Protein AF-I9ITD5-F1 (afdb_monomer)

pLDDT: mean 86.41, std 13.47, range [46.41, 97.44]

Solvent-accessible surface area (backbone atoms only — not comparable to full-atom values): 7543 Å² total; per-residue (Å²): 121,66,69,64,54,53,51,51,52,48,51,53,56,50,52,54,53,53,49,53,54,49,34,15,31,45,23,27,55,45,50,35,62,35,36,57,64,10,87,61,40,69,46,52,45,69,48,79,75,27,33,31,43,39,30,30,70,89,71,50,75,44,35,30,37,30,41,54,44,71,70,64,96,60,58,67,47,72,55,52,72,66,58,55,62,48,48,81,75,25,60,26,36,37,34,38,31,24,88,41,52,80,58,45,75,44,44,30,59,40,56,32,92,77,61,55,56,70,39,46,53,84,80,45,56,88,33,46,52,94,54,56,61,42,72,52,80,92,122

Radius of gyration: 16.16 Å; Cα contacts (8 Å, |Δi|>4): 234; chains: 1; bounding box: 58×26×33 Å

Nearest PDB structures (foldseek):
  1gc0-assembly1_B  TM=8.698E-01  e=1.856E+00  Pseudomonas putida
  8q5o-assembly1_B  TM=4.992E-01  e=2.128E-01  Escherichia coli
  3ab1-assembly1_B  TM=4.678E-01  e=1.856E+00  Chlorobaculum tepidum
  6gar-assembly1_B  TM=4.058E-01  e=9.211E-01  Bacillus cereus ATCC 14579
  5twb-assembly1_A  TM=3.063E-01  e=2.109E+00  Staphylococcus aureus subsp. aureus USA300

Organism: NCBI:txid997891

Secondary structure (DSSP, 8-state):
-HHHHHHHHHHHHHHHHHHHHHHHHHHHHHHHHHHTT-TTEEEEEE-STTEEEEEETTS-EEEEEEEEEE--S-SEEE--HHHHHHGGG-SEEEEEEESBTTB-SEEEEEEGGG--SEEEHHHHGGGB-SS-TTT----

Mean predicted aligned error: 7.36 Å

Sequence (139 aa):
MSHKIQLIIFFLLFSSLSLLANDNERFAGMACTLISKNRSVLHSERQQKQMLFVQTVDGKELNLLCVWFPQTREDEHILDEVSVSLLKESDKILIGYGQTAGNPMFYYCLPVKQASKKMRIERWEKYRLPLSLCDFQFK

Structure (mmCIF, N/CA/C/O backbone):
data_AF-I9ITD5-F1
#
_entry.id   AF-I9ITD5-F1
#
loop_
_atom_site.group_PDB
_atom_site.id
_atom_site.type_symbol
_atom_site.label_atom_id
_atom_site.label_alt_id
_atom_site.label_comp_id
_atom_site.label_asym_id
_atom_site.label_entity_id
_atom_site.label_seq_id
_atom_site.pdbx_PDB_ins_code
_atom_site.Cartn_x
_atom_site.Cartn_y
_atom_site.Cartn_z
_atom_site.occupancy
_atom_site.B_iso_or_equiv
_atom_site.auth_seq_id
_atom_site.auth_comp_id
_atom_site.auth_asym_id
_atom_site.auth_atom_id
_atom_site.pdbx_PDB_model_num
ATOM 1 N N . MET A 1 1 ? 40.845 10.730 -15.207 1.00 50.91 1 MET A N 1
ATOM 2 C CA . MET A 1 1 ? 39.484 10.538 -15.770 1.00 50.91 1 MET A CA 1
ATOM 3 C C . MET A 1 1 ? 38.534 9.712 -14.888 1.00 50.91 1 MET A C 1
ATOM 5 O O . MET A 1 1 ? 37.336 9.868 -15.064 1.00 50.91 1 MET A O 1
ATOM 9 N N . SER A 1 2 ? 39.013 8.917 -13.915 1.00 59.19 2 SER A N 1
ATOM 10 C CA . SER A 1 2 ? 38.173 8.012 -13.097 1.00 59.19 2 SER A CA 1
ATOM 11 C C . SER A 1 2 ? 37.148 8.711 -12.173 1.00 59.19 2 SER A C 1
ATOM 13 O O . SER A 1 2 ? 35.970 8.366 -12.179 1.00 59.19 2 SER A O 1
ATOM 15 N N . HIS A 1 3 ? 37.540 9.778 -11.463 1.00 55.16 3 HIS A N 1
ATOM 16 C CA . HIS A 1 3 ? 36.659 10.450 -10.488 1.00 55.16 3 HIS A CA 1
ATOM 17 C C . HIS A 1 3 ? 35.407 11.112 -11.088 1.00 55.16 3 HIS A C 1
ATOM 19 O O . HIS A 1 3 ? 34.365 11.135 -10.441 1.00 55.16 3 HIS A O 1
ATOM 25 N N . LYS A 1 4 ? 35.475 11.629 -12.325 1.00 52.22 4 LYS A N 1
ATOM 26 C CA . LYS A 1 4 ? 34.319 12.265 -12.988 1.00 52.22 4 LYS A CA 1
ATOM 27 C C . LYS A 1 4 ? 33.242 11.242 -13.362 1.00 52.22 4 LYS A C 1
ATOM 29 O O . LYS A 1 4 ? 32.062 11.528 -13.214 1.00 52.22 4 LYS A O 1
ATOM 34 N N . ILE A 1 5 ? 33.648 10.045 -13.791 1.00 63.66 5 ILE A N 1
ATOM 35 C CA . ILE A 1 5 ? 32.731 8.941 -14.113 1.00 63.66 5 ILE A CA 1
ATOM 36 C C . ILE A 1 5 ? 32.083 8.411 -12.828 1.00 63.66 5 ILE A C 1
ATOM 38 O O . ILE A 1 5 ? 30.878 8.189 -12.792 1.00 63.66 5 ILE A O 1
ATOM 42 N N . GLN A 1 6 ? 32.857 8.301 -11.747 1.00 59.94 6 GLN A N 1
ATOM 43 C CA . GLN A 1 6 ? 32.364 7.853 -10.446 1.00 59.94 6 GLN A CA 1
ATOM 44 C C . GLN A 1 6 ? 31.338 8.828 -9.839 1.00 59.94 6 GLN A C 1
ATOM 46 O O . GLN A 1 6 ? 30.325 8.386 -9.306 1.00 59.94 6 GLN A O 1
ATOM 51 N N . LEU A 1 7 ? 31.543 10.143 -9.992 1.00 62.53 7 LEU A N 1
ATOM 52 C CA . LEU A 1 7 ? 30.581 11.180 -9.594 1.00 62.53 7 LEU A CA 1
ATOM 53 C C . LEU A 1 7 ? 29.294 11.155 -10.428 1.00 62.53 7 LEU A C 1
ATOM 55 O O . LEU A 1 7 ? 28.219 11.342 -9.871 1.00 62.53 7 LEU A O 1
ATOM 59 N N . ILE A 1 8 ? 29.382 10.896 -11.736 1.00 66.50 8 ILE A N 1
ATOM 60 C CA . ILE A 1 8 ? 28.199 10.774 -12.604 1.00 66.50 8 ILE A CA 1
ATOM 61 C C . ILE A 1 8 ? 27.395 9.521 -12.241 1.00 66.50 8 ILE A C 1
ATOM 63 O O . ILE A 1 8 ? 26.179 9.599 -12.104 1.00 66.50 8 ILE A O 1
ATOM 67 N N . ILE A 1 9 ? 28.061 8.382 -12.020 1.00 63.12 9 ILE A N 1
ATOM 68 C CA . ILE A 1 9 ? 27.405 7.143 -11.575 1.00 63.12 9 ILE A CA 1
ATOM 69 C C . ILE A 1 9 ? 26.760 7.347 -10.200 1.00 63.12 9 ILE A C 1
ATOM 71 O O . ILE A 1 9 ? 25.609 6.972 -10.009 1.00 63.12 9 ILE A O 1
ATOM 75 N N . PHE A 1 10 ? 27.453 8.003 -9.268 1.00 60.22 10 PHE A N 1
ATOM 76 C CA . PHE A 1 10 ? 26.892 8.376 -7.971 1.00 60.22 10 PHE A CA 1
ATOM 77 C C . PHE A 1 10 ? 25.655 9.274 -8.142 1.00 60.22 10 PHE A C 1
ATOM 79 O O . PHE A 1 10 ? 24.600 8.976 -7.601 1.00 60.22 10 PHE A O 1
ATOM 86 N N . PHE A 1 11 ? 25.714 10.313 -8.974 1.00 58.31 11 PHE A N 1
ATOM 87 C CA . PHE A 1 11 ? 24.574 11.204 -9.207 1.00 58.31 11 PHE A CA 1
ATOM 88 C C . PHE A 1 11 ? 23.370 10.488 -9.854 1.00 58.31 11 PHE A C 1
ATOM 90 O O . PHE A 1 11 ? 22.225 10.741 -9.481 1.00 58.31 11 PHE A O 1
ATOM 97 N N . LEU A 1 12 ? 23.605 9.548 -10.776 1.00 56.94 12 LEU A N 1
ATOM 98 C CA . LEU A 1 12 ? 22.559 8.724 -11.402 1.00 56.94 12 LEU A CA 1
ATOM 99 C C . LEU A 1 12 ? 21.938 7.709 -10.422 1.00 56.94 12 LEU A C 1
ATOM 101 O O . LEU A 1 12 ? 20.723 7.501 -10.418 1.00 56.94 12 LEU A O 1
ATOM 105 N N . LEU A 1 13 ? 22.748 7.107 -9.549 1.00 53.72 13 LEU A N 1
ATOM 106 C CA . LEU A 1 13 ? 22.271 6.189 -8.508 1.00 53.72 13 LEU A CA 1
ATOM 107 C C . LEU A 1 13 ? 21.452 6.917 -7.431 1.00 53.72 13 LEU A C 1
ATOM 109 O O . LEU A 1 13 ? 20.433 6.400 -6.984 1.00 53.72 13 LEU A O 1
ATOM 113 N N . PHE A 1 14 ? 21.845 8.134 -7.049 1.00 50.09 14 PHE A N 1
ATOM 114 C CA . PHE A 1 14 ? 21.099 8.923 -6.063 1.00 50.09 14 PHE A CA 1
ATOM 115 C C . PHE A 1 14 ? 19.811 9.517 -6.641 1.00 50.09 14 PHE A C 1
ATOM 117 O O . PHE A 1 14 ? 18.775 9.479 -5.983 1.00 50.09 14 PHE A O 1
ATOM 124 N N . SER A 1 15 ? 19.835 10.006 -7.883 1.00 46.41 15 SER A N 1
ATOM 125 C CA . SER A 1 15 ? 18.640 10.569 -8.528 1.00 46.41 15 SER A CA 1
ATOM 126 C C . SER A 1 15 ? 17.550 9.527 -8.785 1.00 46.41 15 SER A C 1
ATOM 128 O O . SER A 1 15 ? 16.377 9.834 -8.595 1.00 46.41 15 SER A O 1
ATOM 130 N N . SER A 1 16 ? 17.910 8.292 -9.148 1.00 48.19 16 SER A N 1
ATOM 131 C CA . SER A 1 16 ? 16.943 7.196 -9.329 1.00 48.19 16 SER A CA 1
ATOM 132 C C . SER A 1 16 ? 16.289 6.752 -8.013 1.00 48.19 16 SER A C 1
ATOM 134 O O . SER A 1 16 ? 15.074 6.552 -7.980 1.00 48.19 16 SER A O 1
ATOM 136 N N . LEU A 1 17 ? 17.050 6.687 -6.911 1.00 49.28 17 LEU A N 1
ATOM 137 C CA . LEU A 1 17 ? 16.498 6.437 -5.570 1.00 49.28 17 LEU A CA 1
ATOM 138 C C . LEU A 1 17 ? 15.565 7.568 -5.107 1.00 49.28 17 LEU A C 1
ATOM 140 O O . LEU A 1 17 ? 14.499 7.301 -4.554 1.00 49.28 17 LEU A O 1
ATOM 144 N N . SER A 1 18 ? 15.937 8.829 -5.354 1.00 56.12 18 SER A N 1
ATOM 145 C CA . SER A 1 18 ? 15.090 9.985 -5.033 1.00 56.12 18 SER A CA 1
ATOM 146 C C . SER A 1 18 ? 13.812 10.035 -5.874 1.00 56.12 18 SER A C 1
ATOM 148 O O . SER A 1 18 ? 12.775 10.461 -5.368 1.00 56.12 18 SER A O 1
ATOM 150 N N . LEU A 1 19 ? 13.857 9.584 -7.133 1.00 56.66 19 LEU A N 1
ATOM 151 C CA . LEU A 1 19 ? 12.680 9.535 -8.002 1.00 56.66 19 LEU A CA 1
ATOM 152 C C . LEU A 1 19 ? 11.640 8.533 -7.485 1.00 56.66 19 LEU A C 1
ATOM 154 O O . LEU A 1 19 ? 10.459 8.859 -7.423 1.00 56.66 19 LEU A O 1
ATOM 158 N N . LEU A 1 20 ? 12.081 7.344 -7.059 1.00 57.09 20 LEU A N 1
ATOM 159 C CA . LEU A 1 20 ? 11.179 6.307 -6.550 1.00 57.09 20 LEU A CA 1
ATOM 160 C C . LEU A 1 20 ? 10.553 6.700 -5.202 1.00 57.09 20 LEU A C 1
ATOM 162 O O . LEU A 1 20 ? 9.361 6.488 -4.986 1.00 57.09 20 LEU A O 1
ATOM 166 N N . ALA A 1 21 ? 11.339 7.318 -4.310 1.00 60.78 21 ALA A N 1
ATOM 167 C CA . ALA A 1 21 ? 10.829 7.869 -3.054 1.00 60.78 21 ALA A CA 1
ATOM 168 C C . ALA A 1 21 ? 9.753 8.939 -3.311 1.00 60.78 21 ALA A C 1
ATOM 170 O O . ALA A 1 21 ? 8.688 8.911 -2.695 1.00 60.78 21 ALA A O 1
ATOM 171 N N . ASN A 1 22 ? 9.990 9.817 -4.289 1.00 80.19 22 ASN A N 1
ATOM 172 C CA . ASN A 1 22 ? 9.016 10.812 -4.729 1.00 80.19 22 ASN A CA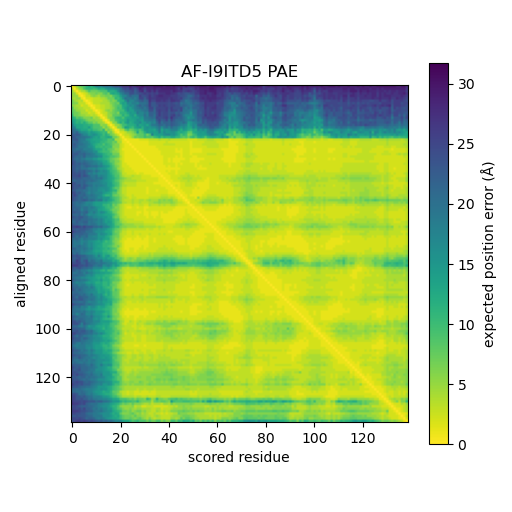 1
ATOM 173 C C . ASN A 1 22 ? 7.742 10.165 -5.307 1.00 80.19 22 ASN A C 1
ATOM 175 O O . ASN A 1 22 ? 6.636 10.612 -5.011 1.00 80.19 22 ASN A O 1
ATOM 179 N N . ASP A 1 23 ? 7.862 9.085 -6.081 1.00 90.88 23 ASP A N 1
ATOM 180 C CA . ASP A 1 23 ? 6.699 8.390 -6.642 1.00 90.88 23 ASP A CA 1
ATOM 181 C C . ASP A 1 23 ? 5.862 7.669 -5.576 1.00 90.88 23 ASP A C 1
ATOM 183 O O . ASP A 1 23 ? 4.632 7.730 -5.630 1.00 90.88 23 ASP A O 1
ATOM 187 N N . ASN A 1 24 ? 6.494 7.048 -4.574 1.00 93.81 24 ASN A N 1
ATOM 188 C CA . ASN A 1 24 ? 5.788 6.450 -3.437 1.00 93.81 24 ASN A CA 1
ATOM 189 C C . ASN A 1 24 ? 5.016 7.510 -2.639 1.00 93.81 24 ASN A C 1
ATOM 191 O O . ASN A 1 24 ? 3.844 7.312 -2.320 1.00 93.81 24 ASN A O 1
ATOM 195 N N . GLU A 1 25 ? 5.636 8.659 -2.354 1.00 91.88 25 GLU A N 1
ATOM 196 C CA . GLU A 1 25 ? 4.971 9.771 -1.665 1.00 91.88 25 GLU A CA 1
ATOM 197 C C . GLU A 1 25 ? 3.834 10.377 -2.496 1.00 91.88 25 GLU A C 1
ATOM 199 O O . GLU A 1 25 ? 2.752 10.662 -1.971 1.00 91.88 25 GLU A O 1
ATOM 204 N N . ARG A 1 26 ? 4.040 10.529 -3.808 1.00 92.50 26 ARG A N 1
ATOM 205 C CA . ARG A 1 26 ? 3.014 11.008 -4.740 1.00 92.50 26 ARG A CA 1
ATOM 206 C C . ARG A 1 26 ? 1.827 10.050 -4.806 1.00 92.50 26 ARG A C 1
ATOM 208 O O . ARG A 1 26 ? 0.680 10.500 -4.768 1.00 92.50 26 ARG A O 1
ATOM 215 N N . PHE A 1 27 ? 2.093 8.747 -4.877 1.00 95.06 27 PHE A N 1
ATOM 216 C CA . PHE A 1 27 ? 1.061 7.720 -4.812 1.00 95.06 27 PHE A CA 1
ATOM 217 C C . PHE A 1 27 ? 0.318 7.772 -3.471 1.00 95.06 27 PHE A C 1
ATOM 219 O O . PHE A 1 27 ? -0.911 7.796 -3.473 1.00 95.06 27 PHE A O 1
ATOM 226 N N . ALA A 1 28 ? 1.031 7.883 -2.345 1.00 95.56 28 ALA A N 1
ATOM 227 C CA . ALA A 1 28 ? 0.433 8.001 -1.015 1.00 95.56 28 ALA A CA 1
ATOM 228 C C . ALA A 1 28 ? -0.504 9.216 -0.901 1.00 95.56 28 ALA A C 1
ATOM 230 O O . ALA A 1 28 ? -1.611 9.099 -0.380 1.00 95.56 28 ALA A O 1
ATOM 231 N N . GLY A 1 29 ? -0.103 10.377 -1.431 1.00 94.00 29 GLY A N 1
ATOM 232 C CA . GLY A 1 29 ? -0.939 11.583 -1.442 1.00 94.00 29 GLY A CA 1
ATOM 233 C C . GLY A 1 29 ? -2.218 11.424 -2.272 1.00 94.00 29 GLY A C 1
ATOM 234 O O . GLY A 1 29 ? -3.306 11.818 -1.841 1.00 94.00 29 GLY A O 1
ATOM 235 N N . MET A 1 30 ? -2.111 10.797 -3.445 1.00 93.81 30 MET A N 1
ATOM 236 C CA . MET A 1 30 ? -3.274 10.490 -4.279 1.00 93.81 30 MET A CA 1
ATOM 237 C C . MET A 1 30 ? -4.192 9.461 -3.605 1.00 93.81 30 MET A C 1
ATOM 239 O O . MET A 1 30 ? -5.398 9.695 -3.512 1.00 93.81 30 MET A O 1
ATOM 243 N N . ALA A 1 31 ? -3.633 8.377 -3.060 1.00 95.50 31 ALA A N 1
ATOM 244 C CA . ALA A 1 31 ? -4.385 7.364 -2.326 1.00 95.50 31 ALA A CA 1
ATOM 245 C C . ALA A 1 31 ? -5.124 7.982 -1.130 1.00 95.50 31 ALA A C 1
ATOM 247 O O . ALA A 1 31 ? -6.320 7.749 -0.984 1.00 95.50 31 ALA A O 1
ATOM 248 N N . CYS A 1 32 ? -4.464 8.847 -0.352 1.00 95.69 32 CYS A N 1
ATOM 249 C CA . CYS A 1 32 ? -5.084 9.603 0.740 1.00 95.69 32 CYS A CA 1
ATOM 250 C C . CYS A 1 32 ? -6.307 10.399 0.268 1.00 95.69 32 CYS A C 1
ATOM 252 O O . CYS A 1 32 ? -7.346 10.384 0.918 1.00 95.69 32 CYS A O 1
ATOM 254 N N . THR A 1 33 ? -6.198 11.073 -0.881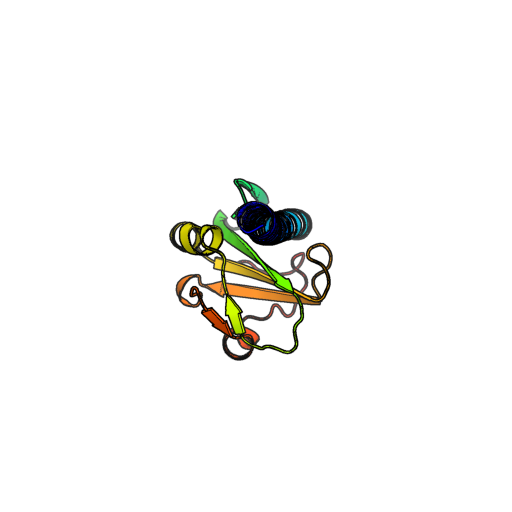 1.00 93.75 33 THR A N 1
ATOM 255 C CA . THR A 1 33 ? -7.279 11.899 -1.445 1.00 93.75 33 THR A CA 1
ATOM 256 C C . THR A 1 33 ? -8.482 11.068 -1.895 1.00 93.75 33 THR A C 1
ATOM 258 O O . THR A 1 33 ? -9.615 11.542 -1.844 1.00 93.75 33 THR A O 1
ATOM 261 N N . LEU A 1 34 ? -8.259 9.846 -2.382 1.00 93.38 34 LEU A N 1
ATOM 262 C CA . LEU A 1 34 ? -9.347 8.943 -2.764 1.00 93.38 34 LEU A CA 1
ATOM 263 C C . LEU A 1 34 ? -9.979 8.279 -1.539 1.00 93.38 34 LEU A C 1
ATOM 265 O O . LEU A 1 34 ? -11.200 8.205 -1.432 1.00 93.38 34 LEU A O 1
ATOM 269 N N . ILE A 1 35 ? -9.151 7.836 -0.596 1.00 94.81 35 ILE A N 1
ATOM 270 C CA . ILE A 1 35 ? -9.587 7.176 0.635 1.00 94.81 35 ILE A CA 1
ATOM 271 C C . ILE A 1 35 ? -10.378 8.143 1.520 1.00 94.81 35 ILE A C 1
ATOM 273 O O . ILE A 1 35 ? -11.392 7.742 2.077 1.00 94.81 35 ILE A O 1
ATOM 277 N N . SER A 1 36 ? -10.014 9.427 1.577 1.00 93.50 36 SER A N 1
ATOM 278 C CA . SER A 1 36 ? -10.778 10.434 2.329 1.00 93.50 36 SER A CA 1
ATOM 279 C C . SER A 1 36 ? -12.185 10.689 1.778 1.00 93.50 36 SER A C 1
ATOM 281 O O . SER A 1 36 ? -13.041 11.214 2.484 1.00 93.50 36 SER A O 1
ATOM 283 N N . LYS A 1 37 ? -12.449 10.311 0.521 1.00 93.81 37 LYS A N 1
ATOM 284 C CA . LYS A 1 37 ? -13.782 10.373 -0.103 1.00 93.81 37 LYS A CA 1
ATOM 285 C C . LYS A 1 37 ? -14.585 9.088 0.095 1.00 93.81 37 LYS A C 1
ATOM 287 O O . LYS A 1 37 ? -15.724 9.004 -0.364 1.00 93.81 37 LYS A O 1
ATOM 292 N N . ASN A 1 38 ? -14.003 8.082 0.742 1.00 93.06 38 ASN A N 1
ATOM 293 C CA . ASN A 1 38 ? -14.654 6.810 0.983 1.00 93.06 38 ASN A CA 1
ATOM 294 C C . ASN A 1 38 ? -15.632 6.913 2.152 1.00 93.06 38 ASN A C 1
ATOM 296 O O . ASN A 1 38 ? -15.247 7.212 3.275 1.00 93.06 38 ASN A O 1
ATOM 300 N N . ARG A 1 39 ? -16.904 6.584 1.912 1.00 91.56 39 ARG A N 1
ATOM 301 C CA . ARG A 1 39 ? -17.974 6.655 2.927 1.00 91.56 39 ARG A CA 1
ATOM 302 C C . ARG A 1 39 ? -17.763 5.754 4.152 1.00 91.56 39 ARG A C 1
ATOM 304 O O . ARG A 1 39 ? -18.442 5.935 5.154 1.00 91.56 39 ARG A O 1
ATOM 311 N N . SER A 1 40 ? -16.906 4.737 4.043 1.00 91.69 40 SER A N 1
ATOM 312 C CA . SER A 1 40 ? -16.551 3.845 5.156 1.00 91.69 40 SER A CA 1
ATOM 313 C C . SER A 1 40 ? -15.334 4.324 5.950 1.00 91.69 40 SER A C 1
ATOM 315 O O . SER A 1 40 ? -14.976 3.702 6.949 1.00 91.69 40 SER A O 1
ATOM 317 N N . VAL A 1 41 ? -14.720 5.433 5.536 1.00 94.69 41 VAL A N 1
ATOM 318 C CA . VAL A 1 41 ? -13.574 6.061 6.191 1.00 94.69 41 VAL A CA 1
ATOM 319 C C . VAL A 1 41 ? -14.052 7.306 6.930 1.00 94.69 41 VAL A C 1
ATOM 321 O O . VAL A 1 41 ? -14.708 8.168 6.355 1.00 94.69 41 VAL A O 1
ATOM 324 N N . LEU A 1 42 ? -13.737 7.375 8.221 1.00 95.44 42 LEU A N 1
ATOM 325 C CA . LEU A 1 42 ? -14.004 8.527 9.077 1.00 95.44 42 LEU A CA 1
ATOM 326 C C . LEU A 1 42 ? -12.904 9.583 8.931 1.00 95.44 42 LEU A C 1
ATOM 328 O O . LEU A 1 42 ? -13.194 10.768 8.795 1.00 95.44 42 LEU A O 1
ATOM 332 N N . HIS A 1 43 ? -11.645 9.144 8.951 1.00 95.69 43 HIS A N 1
ATOM 333 C CA . HIS A 1 43 ? -10.470 10.002 8.823 1.00 95.69 43 HIS A CA 1
ATOM 334 C C . HIS A 1 43 ? -9.372 9.279 8.050 1.00 95.69 43 HIS A C 1
ATOM 336 O O . HIS A 1 43 ? -9.192 8.069 8.181 1.00 95.69 43 HIS A O 1
ATOM 342 N N . SER A 1 44 ? -8.613 10.024 7.256 1.00 96.44 44 SER A N 1
ATOM 343 C CA . SER A 1 44 ? -7.388 9.514 6.649 1.00 96.44 44 SER A CA 1
ATOM 344 C C . SER A 1 44 ? -6.365 10.625 6.536 1.00 96.44 44 SER A C 1
ATOM 346 O O . SER A 1 44 ? -6.696 11.722 6.081 1.00 96.44 44 SER A O 1
ATOM 348 N N . GLU A 1 45 ? -5.121 10.320 6.866 1.00 96.50 45 GLU A N 1
ATOM 349 C CA . GLU A 1 45 ? -4.022 11.272 6.792 1.00 96.50 45 GLU A CA 1
ATOM 350 C C . GLU A 1 45 ? -2.765 10.608 6.249 1.00 96.50 45 GLU A C 1
ATOM 352 O O . GLU A 1 45 ? -2.451 9.453 6.548 1.00 96.50 45 GLU A O 1
ATOM 357 N N . ARG A 1 46 ? -2.016 11.363 5.449 1.00 95.06 46 ARG A N 1
ATOM 358 C CA . ARG A 1 46 ? -0.670 10.959 5.066 1.00 95.06 46 ARG A CA 1
ATOM 359 C C . ARG A 1 46 ? 0.279 11.323 6.197 1.00 95.06 46 ARG A C 1
ATOM 361 O O . ARG A 1 46 ? 0.378 12.489 6.577 1.00 95.06 46 ARG A O 1
ATOM 368 N N . GLN A 1 47 ? 0.985 10.322 6.692 1.00 92.00 47 GLN A N 1
ATOM 369 C CA . GLN A 1 47 ? 2.028 10.488 7.690 1.00 92.00 47 GLN A CA 1
ATOM 370 C C . GLN A 1 47 ? 3.381 10.712 7.000 1.00 92.00 47 GLN A C 1
ATOM 372 O O . GLN A 1 47 ? 3.454 10.960 5.793 1.00 92.00 47 GLN A O 1
ATOM 377 N N . GLN A 1 48 ? 4.475 10.693 7.759 1.00 87.44 48 GLN A N 1
ATOM 378 C CA . GLN A 1 48 ? 5.801 10.886 7.177 1.00 87.44 48 GLN A CA 1
ATOM 379 C C . GLN A 1 48 ? 6.095 9.834 6.096 1.00 87.44 48 GLN A C 1
ATOM 381 O O . GLN A 1 48 ? 5.750 8.658 6.235 1.00 87.44 48 GLN A O 1
ATOM 386 N N . LYS A 1 49 ? 6.793 10.266 5.038 1.00 89.44 49 LYS A N 1
ATOM 387 C CA . LYS A 1 49 ? 7.156 9.436 3.883 1.00 89.44 49 LYS A CA 1
ATOM 388 C C . LYS A 1 49 ? 5.895 8.906 3.165 1.00 89.44 49 LYS A C 1
ATOM 390 O O . LYS A 1 49 ? 4.985 9.683 2.863 1.00 89.44 49 LYS A O 1
ATOM 395 N N . GLN A 1 50 ? 5.841 7.604 2.881 1.00 93.81 50 GLN A N 1
ATOM 396 C CA . GLN A 1 50 ? 4.756 6.926 2.166 1.00 93.81 50 GLN A CA 1
ATOM 397 C C . GLN A 1 50 ? 3.726 6.222 3.077 1.00 93.81 50 GLN A C 1
ATOM 399 O O . GLN A 1 50 ? 2.995 5.341 2.621 1.00 93.81 50 GLN A O 1
ATOM 404 N N . MET A 1 51 ? 3.677 6.572 4.364 1.00 96.56 51 MET A N 1
ATOM 405 C CA . MET A 1 51 ? 2.712 6.008 5.313 1.00 96.56 51 MET A CA 1
ATOM 406 C C . MET A 1 51 ? 1.371 6.740 5.247 1.00 96.56 51 MET A C 1
ATOM 408 O O . MET A 1 51 ? 1.315 7.965 5.110 1.00 96.56 51 MET A O 1
ATOM 412 N N . LEU A 1 52 ? 0.283 5.989 5.376 1.00 96.81 52 LEU A N 1
ATOM 413 C CA . LEU A 1 52 ? -1.075 6.509 5.429 1.00 96.81 52 LEU A CA 1
ATOM 414 C C . LEU A 1 52 ? -1.807 5.902 6.623 1.00 96.81 52 LEU A C 1
ATOM 416 O O . LEU A 1 52 ? -1.935 4.684 6.710 1.00 96.81 52 LEU A O 1
ATOM 420 N N . PHE A 1 53 ? -2.339 6.748 7.490 1.00 97.25 53 PHE A N 1
ATOM 421 C CA . PHE A 1 53 ? -3.262 6.327 8.531 1.00 97.25 53 PHE A CA 1
ATOM 422 C C . PHE A 1 53 ? -4.700 6.410 8.017 1.00 97.25 53 PHE A C 1
ATOM 424 O O . PHE A 1 53 ? -5.078 7.377 7.350 1.00 97.25 53 PHE A O 1
ATOM 431 N N . VAL A 1 54 ? -5.501 5.392 8.325 1.00 97.06 54 VAL A N 1
ATOM 432 C CA . VAL A 1 54 ? -6.925 5.313 7.993 1.00 97.06 54 VAL A CA 1
ATOM 433 C C . VAL A 1 54 ? -7.692 4.890 9.233 1.00 97.06 54 VAL A C 1
ATOM 435 O O . VAL A 1 54 ? -7.434 3.827 9.791 1.00 97.06 54 VAL A O 1
ATOM 438 N N . GLN A 1 55 ? -8.676 5.695 9.612 1.00 96.88 55 GLN A N 1
ATOM 439 C CA . GLN A 1 55 ? -9.674 5.355 10.611 1.00 96.88 55 GLN A CA 1
ATOM 440 C C . GLN A 1 55 ? -11.018 5.157 9.916 1.00 96.88 55 GLN A C 1
ATOM 442 O O . GLN A 1 55 ? -11.512 6.048 9.223 1.00 96.88 55 GLN A O 1
ATOM 447 N N . THR A 1 56 ? -11.618 3.986 10.073 1.00 95.00 56 THR A N 1
ATOM 448 C CA . THR A 1 56 ? -12.924 3.657 9.496 1.00 95.00 56 THR A CA 1
ATOM 449 C C . THR A 1 56 ? -14.069 4.086 10.413 1.00 95.00 56 THR A C 1
ATOM 451 O O . THR A 1 56 ? -13.888 4.332 11.604 1.00 95.00 56 THR A O 1
ATOM 454 N N . VAL A 1 57 ? -15.280 4.176 9.859 1.00 93.25 57 VAL A N 1
ATOM 455 C CA . VAL A 1 57 ? -16.488 4.596 10.602 1.00 93.25 57 VAL A CA 1
ATOM 456 C C . VAL A 1 57 ? -16.879 3.649 11.743 1.00 93.25 57 VAL A C 1
ATOM 458 O O . VAL A 1 57 ? -17.552 4.070 12.677 1.00 93.25 57 VAL A O 1
ATOM 461 N N . ASP A 1 58 ? -16.458 2.384 11.687 1.00 93.62 58 ASP A N 1
ATOM 462 C CA . ASP A 1 58 ? -16.620 1.391 12.757 1.00 93.62 58 ASP A CA 1
ATOM 463 C C . ASP A 1 58 ? -15.485 1.435 13.801 1.00 93.62 58 ASP A C 1
ATOM 465 O O . ASP A 1 58 ? -15.426 0.583 14.685 1.00 93.62 58 ASP A O 1
ATOM 469 N N . GLY A 1 59 ? -14.606 2.443 13.732 1.00 93.06 59 GLY A N 1
ATOM 470 C CA . GLY A 1 59 ? -13.562 2.711 14.723 1.00 93.06 59 GLY A CA 1
ATOM 471 C C . GLY A 1 59 ? -12.275 1.912 14.530 1.00 93.06 59 GLY A C 1
ATOM 472 O O . GLY A 1 59 ? -11.413 1.937 15.407 1.00 93.06 59 GLY A O 1
ATOM 473 N N . LYS A 1 60 ? -12.117 1.197 13.409 1.00 94.00 60 LYS A N 1
ATOM 474 C CA . LYS A 1 60 ? -10.875 0.482 13.112 1.00 94.00 60 LYS A CA 1
ATOM 475 C C . LYS A 1 60 ? -9.807 1.455 12.626 1.00 94.00 60 LYS A C 1
ATOM 477 O O . LYS A 1 60 ? -10.048 2.271 11.743 1.00 94.00 60 LYS A O 1
ATOM 482 N N . GLU A 1 61 ? -8.605 1.296 13.155 1.00 96.00 61 GLU A N 1
ATOM 483 C CA . GLU A 1 61 ? -7.427 2.059 12.759 1.00 96.00 61 GLU A CA 1
ATOM 484 C C . GLU A 1 61 ? -6.459 1.168 11.981 1.00 96.00 61 GLU A C 1
ATOM 486 O O . GLU A 1 61 ? -6.277 -0.009 12.305 1.00 96.00 61 GLU A O 1
ATOM 491 N N . LEU A 1 62 ? -5.889 1.713 10.908 1.00 95.38 62 LEU A N 1
ATOM 492 C CA . LEU A 1 62 ? -4.992 1.006 10.004 1.00 95.38 62 LEU A CA 1
ATOM 493 C C . LEU A 1 62 ? -3.863 1.918 9.538 1.00 95.38 62 LEU A C 1
ATOM 495 O O . LEU A 1 62 ? -4.109 2.994 8.994 1.00 95.38 62 LEU A O 1
ATOM 499 N N . ASN A 1 63 ? -2.639 1.416 9.638 1.00 96.81 63 ASN A N 1
ATOM 500 C CA . ASN A 1 63 ? -1.464 1.988 9.002 1.00 96.81 63 ASN A CA 1
ATOM 501 C C . ASN A 1 63 ? -1.196 1.265 7.679 1.00 96.81 63 ASN A C 1
ATOM 503 O O . ASN A 1 63 ? -0.908 0.063 7.641 1.00 96.81 63 ASN A O 1
ATOM 507 N N . LEU A 1 64 ? -1.307 1.996 6.573 1.00 97.12 64 LEU A N 1
ATOM 508 C CA . LEU A 1 64 ? -1.024 1.509 5.230 1.00 97.12 64 LEU A CA 1
ATOM 509 C C . LEU A 1 64 ? 0.338 2.022 4.762 1.00 97.12 64 LEU A C 1
ATOM 511 O O . LEU A 1 64 ? 0.570 3.229 4.693 1.00 97.12 64 LEU A O 1
ATOM 515 N N . LEU A 1 65 ? 1.201 1.103 4.340 1.00 97.44 65 LEU A N 1
ATOM 516 C CA . LEU A 1 65 ? 2.380 1.440 3.552 1.00 97.44 65 LEU A CA 1
ATOM 517 C C . LEU A 1 65 ? 1.974 1.609 2.088 1.00 97.44 65 LEU A C 1
ATOM 519 O O . LEU A 1 65 ? 1.565 0.635 1.458 1.00 97.44 65 LEU A O 1
ATOM 523 N N . CYS A 1 66 ? 2.101 2.810 1.531 1.00 96.88 66 CYS A N 1
ATOM 524 C CA . CYS A 1 66 ? 1.806 3.061 0.123 1.00 96.88 66 CYS A CA 1
ATOM 525 C C . CYS A 1 66 ? 3.051 2.831 -0.743 1.00 96.88 66 CYS A C 1
ATOM 527 O O . CYS A 1 66 ? 4.073 3.478 -0.540 1.00 96.88 66 CYS A O 1
ATOM 529 N N . VAL A 1 67 ? 2.972 1.950 -1.738 1.00 95.62 67 VAL A N 1
ATOM 530 C CA . VAL A 1 67 ? 4.081 1.687 -2.669 1.00 95.62 67 VAL A CA 1
ATOM 531 C C . VAL A 1 67 ? 3.614 1.823 -4.108 1.00 95.62 67 VAL A C 1
ATOM 533 O O . VAL A 1 67 ? 2.531 1.376 -4.473 1.00 95.62 67 VAL A O 1
ATOM 536 N N . TRP A 1 68 ? 4.442 2.436 -4.940 1.00 94.69 68 TRP A N 1
ATOM 537 C CA . TRP A 1 68 ? 4.238 2.546 -6.371 1.00 94.69 68 TRP A CA 1
ATOM 538 C C . TRP A 1 68 ? 5.144 1.571 -7.119 1.00 94.69 68 TRP A C 1
ATOM 540 O O . TRP A 1 68 ? 6.360 1.584 -6.933 1.00 94.69 68 TRP A O 1
ATOM 550 N N . PHE A 1 69 ? 4.564 0.773 -8.018 1.00 92.50 69 PHE A N 1
ATOM 551 C CA . PHE A 1 69 ? 5.323 -0.004 -8.992 1.00 92.50 69 PHE A CA 1
ATOM 552 C C . PHE A 1 69 ? 4.960 0.397 -10.425 1.00 92.50 69 PHE A C 1
ATOM 554 O O . PHE A 1 69 ? 3.786 0.353 -10.806 1.00 92.50 69 PHE A O 1
ATOM 561 N N . PRO A 1 70 ? 5.954 0.760 -11.255 1.00 90.38 70 PRO A N 1
ATOM 562 C CA . PRO A 1 70 ? 5.703 1.033 -12.657 1.00 90.38 70 PRO A CA 1
ATOM 563 C C . PRO A 1 70 ? 5.346 -0.260 -13.397 1.00 90.38 70 PRO A C 1
ATOM 565 O O . PRO A 1 70 ? 5.861 -1.336 -13.093 1.00 90.38 70 PRO A O 1
ATOM 568 N N . GLN A 1 71 ? 4.498 -0.141 -14.413 1.00 88.50 71 GLN A N 1
ATOM 569 C CA . GLN A 1 71 ? 4.213 -1.222 -15.344 1.00 88.50 71 GLN A CA 1
ATOM 570 C C . GLN A 1 71 ? 5.478 -1.544 -16.147 1.00 88.50 71 GLN A C 1
ATOM 572 O O . GLN A 1 71 ? 5.909 -0.760 -16.994 1.00 88.50 71 GLN A O 1
ATOM 577 N N . THR A 1 72 ? 6.067 -2.707 -15.889 1.00 85.25 72 THR A N 1
ATOM 578 C CA . THR A 1 72 ? 7.218 -3.235 -16.628 1.00 85.25 72 THR A CA 1
ATOM 579 C C . THR A 1 72 ? 6.849 -4.561 -17.296 1.00 85.25 72 THR A C 1
ATOM 581 O O . THR A 1 72 ? 5.760 -5.096 -17.098 1.00 85.25 72 THR A O 1
ATOM 584 N N . ARG A 1 73 ? 7.756 -5.089 -18.128 1.00 80.06 73 ARG A N 1
ATOM 585 C CA . ARG A 1 73 ? 7.656 -6.464 -18.655 1.00 80.06 73 ARG A CA 1
ATOM 586 C C . ARG A 1 73 ? 8.070 -7.520 -17.626 1.00 80.06 73 ARG A C 1
ATOM 588 O O . ARG A 1 73 ? 8.021 -8.705 -17.931 1.00 80.06 73 ARG A O 1
ATOM 595 N N . GLU A 1 74 ? 8.561 -7.085 -16.471 1.00 82.50 74 GLU A N 1
ATOM 596 C CA . GLU A 1 74 ? 9.022 -7.954 -15.400 1.00 82.50 74 GLU A CA 1
ATOM 597 C C . GLU A 1 74 ? 7.899 -8.127 -14.385 1.00 82.50 74 GLU A C 1
ATOM 599 O O . GLU A 1 74 ? 7.272 -7.153 -13.977 1.00 82.50 74 GLU A O 1
ATOM 604 N N . ASP A 1 75 ? 7.687 -9.358 -13.932 1.00 83.81 75 ASP A N 1
ATOM 605 C CA . ASP A 1 75 ? 6.698 -9.625 -12.889 1.00 83.81 75 ASP A CA 1
ATOM 606 C C . ASP A 1 75 ? 7.268 -9.439 -11.479 1.00 83.81 75 ASP A C 1
ATOM 608 O O . ASP A 1 75 ? 6.509 -9.484 -10.513 1.00 83.81 75 ASP A O 1
ATOM 612 N N . GLU A 1 76 ? 8.589 -9.260 -11.333 1.00 90.69 76 GLU A N 1
ATOM 613 C CA . GLU A 1 76 ? 9.274 -9.070 -10.050 1.00 90.69 76 GLU A CA 1
ATOM 614 C C . GLU A 1 76 ? 9.574 -7.584 -9.796 1.00 90.69 76 GLU A C 1
ATOM 616 O O . GLU A 1 76 ? 10.160 -6.895 -10.622 1.00 90.69 76 GLU A O 1
ATOM 621 N N . HIS A 1 77 ? 9.216 -7.104 -8.607 1.00 91.31 77 HIS A N 1
ATOM 622 C CA . HIS A 1 77 ? 9.496 -5.756 -8.127 1.00 91.31 77 HIS A CA 1
ATOM 623 C C . HIS A 1 77 ? 10.249 -5.812 -6.800 1.00 91.31 77 HIS A C 1
ATOM 625 O O . HIS A 1 77 ? 10.027 -6.702 -5.972 1.00 91.31 77 HIS A O 1
ATOM 631 N N . ILE A 1 78 ? 11.139 -4.847 -6.581 1.00 91.31 78 ILE A N 1
ATOM 632 C CA . ILE A 1 78 ? 11.953 -4.760 -5.369 1.00 91.31 78 ILE A CA 1
ATOM 633 C C . ILE A 1 78 ? 11.517 -3.537 -4.571 1.00 91.31 78 ILE A C 1
ATOM 635 O O . ILE A 1 78 ? 11.504 -2.425 -5.092 1.00 91.31 78 ILE A O 1
ATOM 639 N N . LEU A 1 79 ? 11.183 -3.749 -3.299 1.00 92.25 79 LEU A N 1
ATOM 640 C CA . LEU A 1 79 ? 10.958 -2.659 -2.358 1.00 92.25 79 LEU A CA 1
ATOM 641 C C . LEU A 1 79 ? 12.288 -1.981 -2.021 1.00 92.25 79 LEU A C 1
ATOM 643 O O . LEU A 1 79 ? 13.283 -2.651 -1.720 1.00 92.25 79 LEU A O 1
ATOM 647 N N . ASP A 1 80 ? 12.280 -0.651 -2.027 1.00 90.56 80 ASP A N 1
ATOM 648 C CA . ASP A 1 80 ? 13.390 0.146 -1.521 1.00 90.56 80 ASP A CA 1
ATOM 649 C C . ASP A 1 80 ? 13.589 -0.072 -0.006 1.00 90.56 80 ASP A C 1
ATOM 651 O O . ASP A 1 80 ? 12.730 -0.609 0.701 1.00 90.56 80 ASP A O 1
ATOM 655 N N . GLU A 1 81 ? 14.751 0.322 0.511 1.00 90.75 81 GLU A N 1
ATOM 656 C CA . GLU A 1 81 ? 15.112 0.072 1.911 1.00 90.75 81 GLU A CA 1
ATOM 657 C C . GLU A 1 81 ? 14.207 0.810 2.903 1.00 90.75 81 GLU A C 1
ATOM 659 O O . GLU A 1 81 ? 13.937 0.289 3.987 1.00 90.75 81 GLU A O 1
ATOM 664 N N . VAL A 1 82 ? 13.684 1.979 2.518 1.00 91.88 82 VAL A N 1
ATOM 665 C CA . VAL A 1 82 ? 12.749 2.747 3.344 1.00 91.88 82 VAL A CA 1
ATOM 666 C C . VAL A 1 82 ? 11.436 1.981 3.452 1.00 91.88 82 VAL A C 1
ATOM 668 O O . VAL A 1 82 ? 10.980 1.715 4.562 1.00 91.88 82 VAL A O 1
ATOM 671 N N . SER A 1 83 ? 10.882 1.534 2.327 1.00 93.88 83 SER A N 1
ATOM 672 C CA . SER A 1 83 ? 9.679 0.703 2.275 1.00 93.88 83 SER A CA 1
ATOM 673 C C . SER A 1 83 ? 9.841 -0.575 3.101 1.00 93.88 83 SER A C 1
ATOM 675 O O . SER A 1 83 ? 8.970 -0.898 3.903 1.00 93.88 83 SER A O 1
ATOM 677 N N . VAL A 1 84 ? 10.978 -1.275 2.985 1.00 94.50 84 VAL A N 1
ATOM 678 C CA . VAL A 1 84 ? 11.251 -2.486 3.783 1.00 94.50 84 VAL A CA 1
ATOM 679 C C . VAL A 1 84 ? 11.301 -2.182 5.282 1.00 94.50 84 VAL A C 1
ATOM 681 O O . VAL A 1 84 ? 10.812 -2.986 6.076 1.00 94.50 84 VAL A O 1
ATOM 684 N N . SER A 1 85 ? 11.866 -1.037 5.681 1.00 93.88 85 SER A N 1
ATOM 685 C CA . SER A 1 85 ? 11.921 -0.634 7.093 1.00 93.88 85 SER A CA 1
ATOM 686 C C . SER A 1 85 ? 10.528 -0.369 7.675 1.00 93.88 85 SER A C 1
ATOM 688 O O . SER A 1 85 ? 10.234 -0.818 8.782 1.00 93.88 85 SER A O 1
ATOM 690 N N . LEU A 1 86 ? 9.649 0.251 6.881 1.00 95.38 86 LEU A N 1
ATOM 691 C CA . LEU A 1 86 ? 8.295 0.641 7.273 1.00 95.38 86 LEU A CA 1
ATOM 692 C C . LEU A 1 86 ? 7.300 -0.526 7.317 1.00 95.38 86 LEU A C 1
ATOM 694 O O . LEU A 1 86 ? 6.266 -0.416 7.975 1.00 95.38 86 LEU A O 1
ATOM 698 N N . LEU A 1 87 ? 7.604 -1.671 6.693 1.00 94.56 87 LEU A N 1
ATOM 699 C CA . LEU A 1 87 ? 6.754 -2.869 6.782 1.00 94.56 87 LEU A CA 1
ATOM 700 C C . LEU A 1 87 ? 6.463 -3.276 8.236 1.00 94.56 87 LEU A C 1
ATOM 702 O O . LEU A 1 87 ? 5.397 -3.801 8.523 1.00 94.56 87 LEU A O 1
ATOM 706 N N . LYS A 1 88 ? 7.385 -3.041 9.174 1.00 91.19 88 LYS A N 1
ATOM 707 C CA . LYS A 1 88 ? 7.181 -3.411 10.586 1.00 91.19 88 LYS A CA 1
ATOM 708 C C . LYS A 1 88 ? 6.161 -2.529 11.309 1.00 91.19 88 LYS A C 1
ATOM 710 O O . LYS A 1 88 ? 5.628 -2.948 12.329 1.00 91.19 88 LYS A O 1
ATOM 715 N N . GLU A 1 89 ? 5.915 -1.335 10.787 1.00 93.56 89 GLU A N 1
ATOM 716 C CA . GLU A 1 89 ? 5.030 -0.314 11.362 1.00 93.56 89 GLU A CA 1
ATOM 717 C C . GLU A 1 89 ? 3.671 -0.267 10.643 1.00 93.56 89 GLU A C 1
ATOM 719 O O . GLU A 1 89 ? 2.825 0.569 10.947 1.00 93.56 89 GLU A O 1
ATOM 724 N N . SER A 1 90 ? 3.461 -1.157 9.670 1.00 95.62 90 SER A N 1
ATOM 725 C CA . SER A 1 90 ? 2.30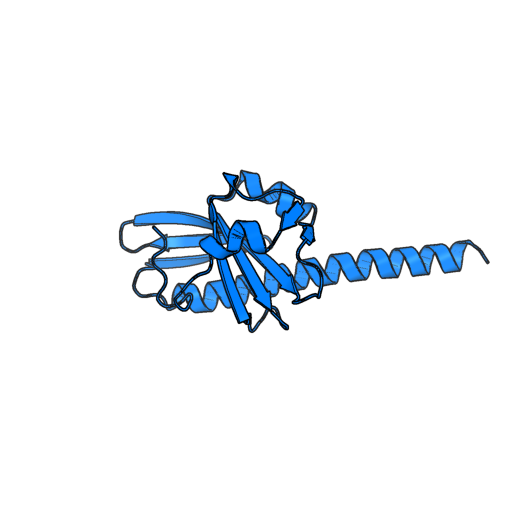2 -1.146 8.780 1.00 95.62 90 SER A CA 1
ATOM 726 C C . SER A 1 90 ? 1.443 -2.386 8.980 1.00 95.62 90 SER A C 1
ATOM 728 O O . SER A 1 90 ? 1.955 -3.501 9.022 1.00 95.62 90 SER A O 1
ATOM 730 N N . ASP A 1 91 ? 0.125 -2.224 8.992 1.00 95.94 91 ASP A N 1
ATOM 731 C CA . ASP A 1 91 ? -0.813 -3.350 9.025 1.00 95.94 91 ASP A CA 1
ATOM 732 C C . ASP A 1 91 ? -0.948 -3.998 7.644 1.00 95.94 91 ASP A C 1
ATOM 734 O O . ASP A 1 91 ? -1.069 -5.223 7.481 1.00 95.94 91 ASP A O 1
ATOM 738 N N . LYS A 1 92 ? -0.934 -3.149 6.614 1.00 96.19 92 LYS A N 1
ATOM 739 C CA . LYS A 1 92 ? -1.111 -3.534 5.218 1.00 96.19 92 LYS A CA 1
ATOM 740 C C . LYS A 1 92 ? -0.198 -2.727 4.313 1.00 96.19 92 LYS A C 1
ATOM 742 O O . LYS A 1 92 ? 0.219 -1.621 4.640 1.00 96.19 92 LYS A O 1
ATOM 747 N N . ILE A 1 93 ? 0.058 -3.283 3.139 1.00 96.19 93 ILE A N 1
ATOM 748 C CA . ILE A 1 93 ? 0.690 -2.574 2.035 1.00 96.19 93 ILE A CA 1
ATOM 749 C C .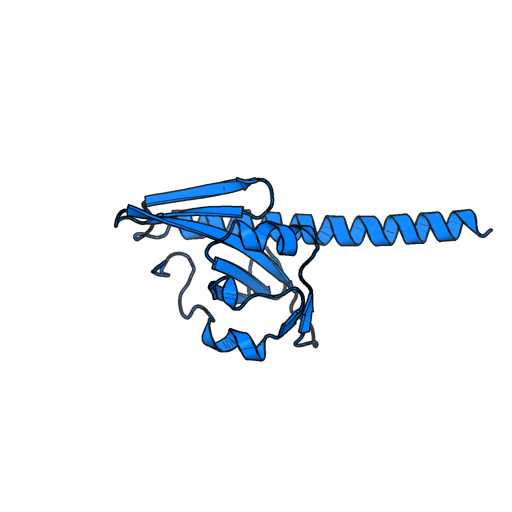 ILE A 1 93 ? -0.378 -2.297 0.973 1.00 96.19 93 ILE A C 1
ATOM 751 O O . ILE A 1 93 ? -1.080 -3.208 0.521 1.00 96.19 93 ILE A O 1
ATOM 755 N N . LEU A 1 94 ? -0.529 -1.025 0.618 1.00 96.56 94 LEU A N 1
ATOM 756 C CA . LEU A 1 94 ? -1.341 -0.568 -0.497 1.00 96.56 94 LEU A CA 1
ATOM 757 C C . LEU A 1 94 ? -0.403 -0.295 -1.664 1.00 96.56 94 LEU A C 1
ATOM 759 O O . LEU A 1 94 ? 0.509 0.517 -1.551 1.00 96.56 94 LEU A O 1
ATOM 763 N N . ILE A 1 95 ? -0.624 -0.963 -2.786 1.00 95.50 95 ILE A N 1
ATOM 764 C CA . ILE A 1 95 ? 0.258 -0.861 -3.939 1.00 95.50 95 ILE A CA 1
ATOM 765 C C . ILE A 1 95 ? -0.511 -0.309 -5.126 1.00 95.50 95 ILE A C 1
ATOM 767 O O . ILE A 1 95 ? -1.539 -0.865 -5.514 1.00 95.50 95 ILE A O 1
ATOM 771 N N . GLY A 1 96 ? 0.004 0.770 -5.702 1.00 94.88 96 GLY A N 1
ATOM 772 C CA . GLY A 1 96 ? -0.409 1.282 -6.999 1.00 94.88 96 GLY A CA 1
ATOM 773 C C . GLY A 1 96 ? 0.465 0.681 -8.089 1.00 94.88 96 GLY A C 1
ATOM 774 O O . GLY A 1 96 ? 1.685 0.625 -7.949 1.00 94.88 96 GLY A O 1
ATOM 775 N N . TYR A 1 97 ? -0.160 0.244 -9.176 1.00 92.75 97 TYR A N 1
ATOM 776 C CA . TYR A 1 97 ? 0.532 -0.310 -10.333 1.00 92.75 97 TYR A CA 1
ATOM 777 C C . TYR A 1 97 ? 0.048 0.343 -11.622 1.00 92.75 97 TYR A C 1
ATOM 779 O O . TYR A 1 97 ? -1.160 0.482 -11.829 1.00 92.75 97 TYR A O 1
ATOM 787 N N . GLY A 1 98 ? 0.963 0.728 -12.509 1.00 91.12 98 GLY A N 1
ATOM 788 C CA . GLY A 1 98 ? 0.612 1.287 -13.815 1.00 91.12 98 GLY A CA 1
ATOM 789 C C . GLY A 1 98 ? 1.681 2.213 -14.382 1.00 91.12 98 GLY A C 1
ATOM 790 O O . GLY A 1 98 ? 2.860 2.088 -14.075 1.00 91.12 98 GLY A O 1
ATOM 791 N N . GLN A 1 99 ? 1.270 3.168 -15.213 1.00 87.31 99 GLN A N 1
ATOM 792 C CA . GLN A 1 99 ? 2.210 4.077 -15.879 1.00 87.31 99 GLN A CA 1
ATOM 793 C C . GLN A 1 99 ? 2.630 5.267 -15.009 1.00 87.31 99 GLN A C 1
ATOM 795 O O . GLN A 1 99 ? 3.779 5.693 -15.080 1.00 87.31 99 GLN A O 1
ATOM 800 N N . THR A 1 100 ? 1.723 5.811 -14.187 1.00 88.62 100 THR A N 1
ATOM 801 C CA . THR A 1 100 ? 2.012 6.994 -13.358 1.00 88.62 100 THR A CA 1
ATOM 802 C C . THR A 1 100 ? 1.476 6.847 -11.939 1.00 88.62 100 THR A C 1
ATOM 804 O O . THR A 1 100 ? 0.326 6.455 -11.752 1.00 88.62 100 THR A O 1
ATOM 807 N N . ALA A 1 101 ? 2.270 7.248 -10.943 1.00 87.56 101 ALA A N 1
ATOM 808 C CA . ALA A 1 101 ? 1.900 7.167 -9.528 1.00 87.56 101 ALA A CA 1
ATOM 809 C C . ALA A 1 101 ? 0.621 7.949 -9.173 1.00 87.56 101 ALA A C 1
ATOM 811 O O . ALA A 1 101 ? -0.117 7.572 -8.266 1.00 87.56 101 ALA A O 1
ATOM 812 N N . GLY A 1 102 ? 0.337 9.030 -9.907 1.00 85.62 102 GLY A N 1
ATOM 813 C CA . GLY A 1 102 ? -0.873 9.839 -9.729 1.00 85.62 102 GLY A CA 1
ATOM 814 C C . GLY A 1 102 ? -2.131 9.264 -10.388 1.00 85.62 102 GLY A C 1
ATOM 815 O O . GLY A 1 102 ? -3.218 9.769 -10.130 1.00 85.62 102 GLY A O 1
ATOM 816 N N . ASN A 1 103 ? -1.996 8.241 -11.233 1.00 84.88 103 ASN A N 1
ATOM 817 C CA . ASN A 1 103 ? -3.114 7.545 -11.864 1.00 84.88 103 ASN A CA 1
ATOM 818 C C . ASN A 1 103 ? -2.756 6.062 -12.096 1.00 84.88 103 ASN A C 1
ATOM 820 O O . ASN A 1 103 ? -2.417 5.675 -13.222 1.00 84.88 103 ASN A O 1
ATOM 824 N N . PRO A 1 104 ? -2.751 5.238 -11.031 1.00 89.25 104 PRO A N 1
ATOM 825 C CA . PRO A 1 104 ? -2.539 3.801 -11.135 1.00 89.25 104 PRO A CA 1
ATOM 826 C C . PRO A 1 104 ? -3.603 3.140 -12.004 1.00 89.25 104 PRO A C 1
ATOM 828 O O . PRO A 1 104 ? -4.780 3.483 -11.937 1.00 89.25 104 PRO A O 1
ATOM 831 N N . MET A 1 105 ? -3.199 2.134 -12.771 1.00 90.56 105 MET A N 1
ATOM 832 C CA . MET A 1 105 ? -4.139 1.273 -13.486 1.00 90.56 105 MET A CA 1
ATOM 833 C C . MET A 1 105 ? -4.848 0.328 -12.519 1.00 9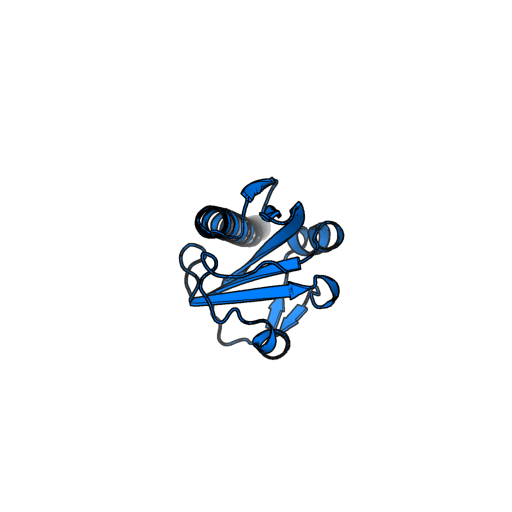0.56 105 MET A C 1
ATOM 835 O O . MET A 1 105 ? -6.056 0.127 -12.625 1.00 90.56 105 MET A O 1
ATOM 839 N N . PHE A 1 106 ? -4.094 -0.245 -11.577 1.00 91.12 106 PHE A N 1
ATOM 840 C CA . PHE A 1 106 ? -4.601 -1.181 -10.581 1.00 91.12 106 PHE A CA 1
ATOM 841 C C . PHE A 1 106 ? -4.109 -0.827 -9.185 1.00 91.12 106 PHE A C 1
ATOM 843 O O . PHE A 1 106 ? -3.044 -0.230 -9.003 1.00 91.12 106 PHE A O 1
ATOM 850 N N . TYR A 1 107 ? -4.895 -1.262 -8.208 1.00 94.06 107 TYR A N 1
ATOM 851 C CA . TYR A 1 107 ? -4.565 -1.193 -6.797 1.00 94.06 107 TYR A CA 1
ATOM 852 C C . TYR A 1 107 ? -4.555 -2.600 -6.220 1.00 94.06 107 TYR A C 1
ATOM 854 O O . TYR A 1 107 ? -5.424 -3.413 -6.543 1.00 94.06 107 TYR A O 1
ATOM 862 N N . TYR A 1 108 ? -3.621 -2.863 -5.319 1.00 94.75 108 TYR A N 1
ATOM 863 C CA . TYR A 1 108 ? -3.570 -4.094 -4.541 1.00 94.75 108 TYR A CA 1
ATOM 864 C C . TYR A 1 108 ? -3.462 -3.742 -3.064 1.00 94.75 108 TYR A C 1
ATOM 866 O O . TYR A 1 108 ? -2.693 -2.856 -2.703 1.00 94.75 108 TYR A O 1
ATOM 874 N N . CYS A 1 109 ? -4.205 -4.433 -2.203 1.00 95.00 109 CYS A N 1
ATOM 875 C CA . CYS A 1 109 ? -4.137 -4.217 -0.757 1.00 95.00 109 CYS A CA 1
ATOM 876 C C . CYS A 1 109 ? -3.870 -5.545 -0.056 1.00 95.00 109 CYS A C 1
ATOM 878 O O . CYS A 1 109 ? -4.738 -6.418 0.004 1.00 95.00 109 CYS A O 1
ATOM 880 N N . LEU A 1 110 ? -2.652 -5.709 0.456 1.00 94.38 110 LEU A N 1
ATOM 881 C CA . LEU A 1 110 ? -2.175 -6.969 1.009 1.00 94.38 110 LEU A CA 1
ATOM 882 C C . LEU A 1 110 ? -1.923 -6.832 2.509 1.00 94.38 110 LEU A C 1
ATOM 884 O O . LEU A 1 110 ? -1.426 -5.796 2.954 1.00 94.38 110 LEU A O 1
ATOM 888 N N . PRO A 1 111 ? -2.151 -7.895 3.298 1.00 94.19 111 PRO A N 1
ATOM 889 C CA . PRO A 1 111 ? -1.606 -7.980 4.646 1.00 94.19 111 PRO A CA 1
ATOM 890 C C . PRO A 1 111 ? -0.079 -7.886 4.613 1.00 94.19 111 PRO A C 1
ATOM 892 O O . PRO A 1 111 ? 0.553 -8.560 3.796 1.00 94.19 111 PRO A O 1
ATOM 895 N N . VAL A 1 112 ? 0.526 -7.141 5.540 1.00 94.06 112 VAL A N 1
ATOM 896 C CA . VAL A 1 112 ? 1.980 -6.903 5.526 1.00 94.06 112 VAL A CA 1
ATOM 897 C C . VAL A 1 112 ? 2.816 -8.187 5.595 1.00 94.06 112 VAL A C 1
ATOM 899 O O . VAL A 1 112 ? 3.865 -8.289 4.971 1.00 94.06 112 VAL A O 1
ATOM 902 N N . LYS A 1 113 ? 2.294 -9.235 6.247 1.00 92.50 113 LYS A N 1
ATOM 903 C CA . LYS A 1 113 ? 2.905 -10.577 6.317 1.00 92.50 113 LYS A CA 1
ATOM 904 C C . LYS A 1 113 ? 3.086 -11.272 4.960 1.00 92.50 113 LYS A C 1
ATOM 906 O O . LYS A 1 113 ? 3.741 -12.305 4.892 1.00 92.50 113 LYS A O 1
ATOM 911 N N . GLN A 1 114 ? 2.426 -10.783 3.910 1.00 92.50 114 GLN A N 1
ATOM 912 C CA . GLN A 1 114 ? 2.571 -11.280 2.538 1.00 92.50 114 GLN A CA 1
ATOM 913 C C . GLN A 1 114 ? 3.574 -10.450 1.726 1.00 92.50 114 GLN A C 1
ATOM 915 O O . GLN A 1 114 ? 3.940 -10.854 0.624 1.00 92.50 114 GLN A O 1
ATOM 920 N N . ALA A 1 115 ? 4.012 -9.306 2.255 1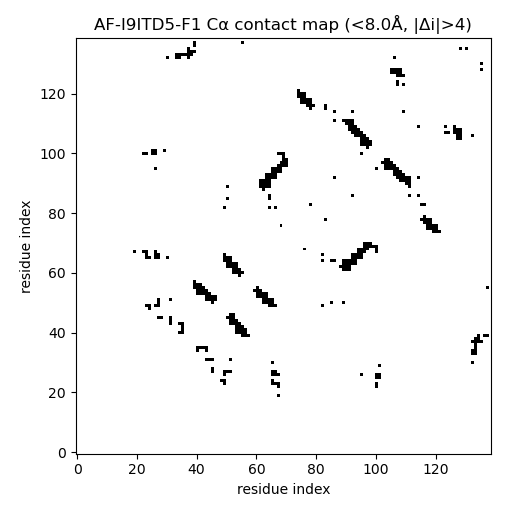.00 91.94 115 ALA A N 1
ATOM 921 C CA . ALA A 1 115 ? 4.999 -8.450 1.628 1.00 91.94 115 ALA A CA 1
ATOM 922 C C . ALA A 1 115 ? 6.417 -8.899 1.996 1.00 91.94 115 ALA A C 1
ATOM 924 O O . ALA A 1 115 ? 6.696 -9.329 3.115 1.00 91.94 115 ALA A O 1
A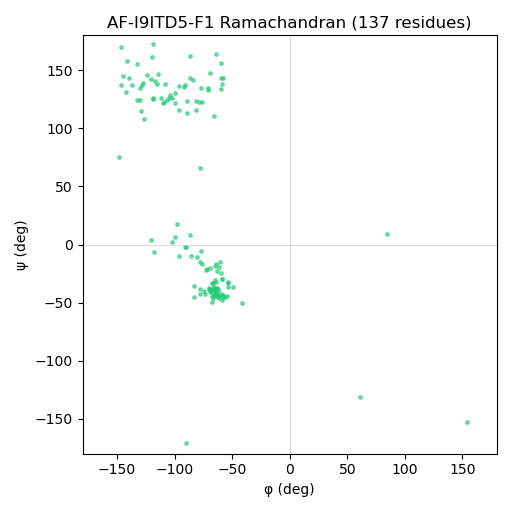TOM 925 N N . SER A 1 116 ? 7.333 -8.786 1.041 1.00 91.88 116 SER A N 1
ATOM 926 C CA . SER A 1 116 ? 8.759 -9.017 1.265 1.00 91.88 116 SER A CA 1
ATOM 927 C C . SER A 1 116 ? 9.571 -8.084 0.374 1.00 91.88 116 SER A C 1
ATOM 929 O O . SER A 1 116 ? 9.013 -7.465 -0.531 1.00 91.88 116 SER A O 1
ATOM 931 N N . LYS A 1 117 ? 10.891 -7.993 0.583 1.00 93.44 117 LYS A N 1
ATOM 932 C CA . LYS A 1 117 ? 11.759 -7.136 -0.244 1.00 93.44 117 LYS A CA 1
ATOM 933 C C . LYS A 1 117 ? 11.609 -7.417 -1.745 1.00 93.44 117 LYS A C 1
ATOM 935 O O . LYS A 1 117 ? 11.712 -6.488 -2.534 1.00 93.44 117 LYS A O 1
ATOM 940 N N . LYS A 1 118 ? 11.354 -8.672 -2.128 1.00 93.31 118 LYS A N 1
ATOM 941 C CA . LYS A 1 118 ? 11.062 -9.074 -3.509 1.00 93.31 118 LYS A CA 1
ATOM 942 C C . LYS A 1 118 ? 9.595 -9.478 -3.644 1.00 93.31 118 LYS A C 1
ATOM 944 O O . LYS A 1 118 ? 9.128 -10.400 -2.976 1.00 93.31 118 LYS A O 1
ATOM 949 N N . MET A 1 119 ? 8.876 -8.802 -4.523 1.00 91.06 119 MET A N 1
ATOM 950 C CA . MET A 1 119 ? 7.437 -8.934 -4.746 1.00 91.06 119 MET A CA 1
ATOM 951 C C . MET A 1 119 ? 7.194 -9.439 -6.168 1.00 91.06 119 MET A C 1
ATOM 953 O O . MET A 1 119 ? 7.885 -8.995 -7.071 1.00 91.06 119 MET A O 1
ATOM 957 N N . ARG A 1 120 ? 6.229 -10.341 -6.398 1.00 90.19 120 ARG A N 1
ATOM 958 C CA . ARG A 1 120 ? 5.936 -10.875 -7.748 1.00 90.19 120 ARG A CA 1
ATOM 959 C C . ARG A 1 120 ? 4.468 -10.797 -8.112 1.00 90.19 120 ARG A C 1
ATOM 961 O O . ARG A 1 120 ? 3.725 -11.473 -7.411 1.00 90.19 120 ARG A O 1
ATOM 968 N N . ILE A 1 121 ? 4.061 -10.015 -9.123 1.00 86.44 121 ILE A N 1
ATOM 969 C CA . ILE A 1 121 ? 2.649 -9.648 -9.436 1.00 86.44 121 ILE A CA 1
ATOM 970 C C . ILE A 1 121 ? 1.687 -10.831 -9.293 1.00 86.44 121 ILE A C 1
ATOM 972 O O . ILE A 1 121 ? 0.732 -10.763 -8.521 1.00 86.44 121 ILE A O 1
ATOM 976 N N . GLU A 1 122 ? 2.013 -11.965 -9.912 1.00 87.19 122 GLU A N 1
ATOM 977 C C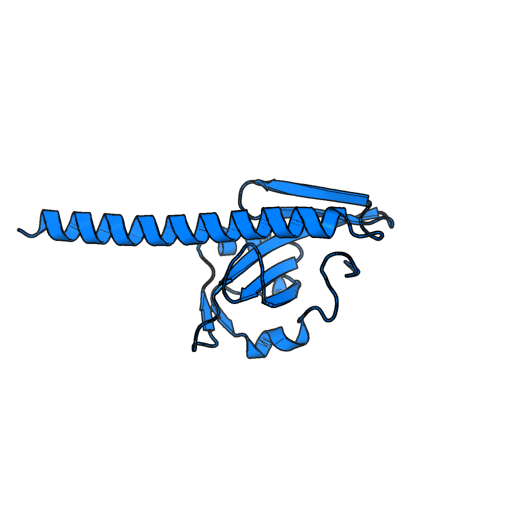A . GLU A 1 122 ? 1.216 -13.199 -9.862 1.00 87.19 122 GLU A CA 1
ATOM 978 C C . GLU A 1 122 ? 0.795 -13.623 -8.440 1.00 87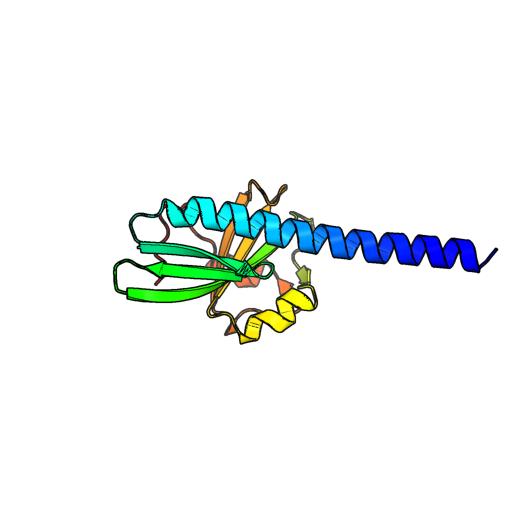.19 122 GLU A C 1
ATOM 980 O O . GLU A 1 122 ? -0.315 -14.106 -8.220 1.00 87.19 122 GLU A O 1
ATOM 985 N N . ARG A 1 123 ? 1.662 -13.427 -7.435 1.00 86.94 123 ARG A N 1
ATOM 986 C CA . ARG A 1 123 ? 1.398 -13.831 -6.041 1.00 86.94 123 ARG A CA 1
ATOM 987 C C . ARG A 1 123 ? 0.367 -12.951 -5.341 1.00 86.94 123 ARG A C 1
ATOM 989 O O . ARG A 1 123 ? -0.212 -13.374 -4.336 1.00 86.94 123 ARG A O 1
ATOM 996 N N . TRP A 1 124 ? 0.168 -11.735 -5.835 1.00 88.38 124 TRP A N 1
ATOM 997 C CA . TRP A 1 124 ? -0.689 -10.724 -5.231 1.00 88.38 124 TRP A CA 1
ATOM 998 C C . TRP A 1 124 ? -1.829 -10.258 -6.123 1.00 88.38 124 TRP A C 1
ATOM 1000 O O . TRP A 1 124 ? -2.659 -9.489 -5.651 1.00 88.38 124 TRP A O 1
ATOM 1010 N N . GLU A 1 125 ? -1.988 -10.851 -7.308 1.00 90.06 125 GLU A N 1
ATOM 1011 C CA . GLU A 1 125 ? -3.174 -10.666 -8.151 1.00 90.06 125 GLU A CA 1
ATOM 1012 C C . GLU A 1 125 ? -4.476 -10.957 -7.387 1.00 90.06 125 GLU A C 1
ATOM 1014 O O . GLU A 1 125 ? -5.456 -10.229 -7.495 1.00 90.06 125 GLU A O 1
ATOM 1019 N N . LYS A 1 126 ? -4.464 -11.954 -6.494 1.00 92.25 126 LYS A N 1
ATOM 1020 C CA . LYS A 1 126 ? -5.603 -12.269 -5.610 1.00 92.25 126 LYS A CA 1
ATOM 1021 C C . LYS A 1 126 ? -5.968 -11.162 -4.605 1.00 92.25 126 LYS A C 1
ATOM 1023 O O . LYS A 1 126 ? -7.039 -11.219 -4.011 1.00 92.25 126 LYS A O 1
ATOM 1028 N N . TYR A 1 127 ? -5.071 -10.204 -4.367 1.00 93.38 127 TYR A N 1
ATOM 1029 C CA . TYR A 1 127 ? -5.279 -9.039 -3.496 1.00 93.38 127 TYR A CA 1
ATOM 1030 C C . TYR A 1 127 ? -5.623 -7.772 -4.283 1.00 93.38 127 TYR A C 1
ATOM 1032 O O . TYR A 1 127 ? -5.674 -6.679 -3.708 1.00 93.38 127 TYR A O 1
ATOM 1040 N N . ARG A 1 128 ? -5.826 -7.899 -5.596 1.00 93.62 128 ARG A N 1
ATOM 1041 C CA . ARG A 1 128 ? -6.257 -6.801 -6.446 1.00 93.62 128 ARG A CA 1
ATOM 1042 C C . ARG A 1 128 ? -7.600 -6.276 -5.971 1.00 93.62 128 ARG A C 1
ATOM 1044 O O . ARG A 1 128 ? -8.528 -7.040 -5.702 1.00 93.62 128 ARG A O 1
ATOM 1051 N N . LEU A 1 129 ? -7.699 -4.958 -5.875 1.00 92.50 129 LEU A N 1
ATOM 1052 C CA . LEU A 1 129 ? -8.935 -4.305 -5.496 1.00 92.50 129 LEU A CA 1
ATOM 1053 C C . LEU A 1 129 ? -9.897 -4.321 -6.690 1.00 92.50 129 LEU A C 1
ATOM 1055 O O . LEU A 1 129 ? -9.546 -3.813 -7.757 1.00 92.50 129 LEU A O 1
ATOM 1059 N N . PRO A 1 130 ? -11.106 -4.891 -6.536 1.00 83.44 130 PRO A N 1
ATOM 1060 C CA . PRO A 1 130 ? -12.107 -4.904 -7.601 1.00 83.44 130 PRO A CA 1
ATOM 1061 C C . PRO A 1 130 ? -12.829 -3.557 -7.738 1.00 83.44 130 PRO A C 1
ATOM 1063 O O . PRO A 1 130 ? -13.516 -3.321 -8.726 1.00 83.44 130 PRO A O 1
ATOM 1066 N N . LEU A 1 131 ? -12.700 -2.697 -6.727 1.00 78.25 131 LEU A N 1
ATOM 1067 C CA . LEU A 1 131 ? -13.358 -1.404 -6.615 1.00 78.25 131 LEU A CA 1
ATOM 1068 C C . LEU A 1 131 ? -12.321 -0.287 -6.523 1.00 78.25 131 LEU A C 1
ATOM 1070 O O . LEU A 1 131 ? -11.162 -0.517 -6.166 1.00 78.25 131 LEU A O 1
ATOM 1074 N N . SER A 1 132 ? -12.770 0.934 -6.802 1.00 84.56 132 SER A N 1
ATOM 1075 C CA . SER A 1 132 ? -11.983 2.136 -6.549 1.00 84.56 132 SER A CA 1
ATOM 1076 C C . SER A 1 132 ? -11.631 2.249 -5.057 1.00 84.56 132 SER A C 1
ATOM 1078 O O . SER A 1 132 ? -12.351 1.739 -4.194 1.00 84.56 132 SER A O 1
ATOM 1080 N N . LEU A 1 133 ? -10.553 2.966 -4.724 1.00 86.88 133 LEU A N 1
ATOM 1081 C CA . LEU A 1 133 ? -10.223 3.251 -3.321 1.00 86.88 133 LEU A CA 1
ATOM 1082 C C . LEU A 1 133 ? -11.334 4.025 -2.588 1.00 86.88 133 LEU A C 1
ATOM 1084 O O . LEU A 1 133 ? -11.457 3.889 -1.371 1.00 86.88 133 LEU A O 1
ATOM 1088 N N . CYS A 1 134 ? -12.171 4.773 -3.315 1.00 86.62 134 CYS A N 1
ATOM 1089 C CA . CYS A 1 134 ? -13.327 5.485 -2.767 1.00 86.62 134 CYS A CA 1
ATOM 1090 C C . CYS A 1 134 ? -14.454 4.542 -2.309 1.00 86.62 134 CYS A C 1
ATOM 1092 O O . CYS A 1 134 ? -15.291 4.942 -1.508 1.00 86.62 134 CYS A O 1
ATOM 1094 N N . ASP A 1 135 ? -14.484 3.297 -2.789 1.00 84.00 135 ASP A N 1
ATOM 1095 C CA . ASP A 1 135 ? -15.552 2.333 -2.486 1.00 84.00 135 ASP A CA 1
ATOM 1096 C C . ASP A 1 135 ? -15.045 1.091 -1.737 1.00 84.00 135 ASP A C 1
ATOM 1098 O O . ASP A 1 135 ? -15.830 0.237 -1.314 1.00 84.00 135 ASP A O 1
ATOM 1102 N N . PHE A 1 136 ? -13.727 0.965 -1.573 1.00 86.44 136 PHE A N 1
ATOM 1103 C CA . PHE A 1 136 ? -13.106 -0.192 -0.944 1.00 86.44 136 PHE A CA 1
ATOM 1104 C C . PHE A 1 136 ? -13.366 -0.239 0.568 1.00 86.44 136 PHE A C 1
ATOM 1106 O O . PHE A 1 136 ? -13.167 0.741 1.278 1.00 86.44 136 PHE A O 1
ATOM 1113 N N . GLN A 1 137 ? -13.762 -1.400 1.091 1.00 85.25 137 GLN A N 1
ATOM 1114 C CA . GLN A 1 137 ? -13.934 -1.588 2.533 1.00 85.25 137 GLN A CA 1
ATOM 1115 C C . GLN A 1 137 ? -12.625 -2.052 3.172 1.00 85.25 137 GLN A C 1
ATOM 1117 O O . GLN A 1 137 ? -12.182 -3.184 2.959 1.00 85.25 137 GLN A O 1
ATOM 1122 N N . PHE A 1 138 ? -12.035 -1.201 4.008 1.00 80.12 138 PHE A N 1
ATOM 1123 C CA . PHE A 1 138 ? -10.800 -1.483 4.740 1.00 80.12 138 PHE A CA 1
ATOM 1124 C C . PHE A 1 138 ? -11.052 -2.396 5.956 1.00 80.12 138 PHE A C 1
ATOM 1126 O O . PHE A 1 138 ? -10.894 -1.995 7.103 1.00 80.12 138 PHE A O 1
ATOM 1133 N N . LYS A 1 139 ? -11.451 -3.646 5.696 1.00 71.25 139 LYS A N 1
ATOM 1134 C CA . LYS A 1 139 ? -11.720 -4.659 6.734 1.00 71.25 139 LYS A CA 1
ATOM 1135 C C . LYS A 1 139 ? -10.482 -5.229 7.395 1.00 71.25 139 LYS A C 1
ATOM 1137 O O . LYS A 1 139 ? -9.359 -5.110 6.852 1.00 71.25 139 LYS A O 1
#

Foldseek 3Di:
DPVVVVVVVVVVVVVVVVVQQVLLCLLLVLLQVLLCLAPQWPDKDQDPRNWIWTAGPVGDIFIERGGEDEDDPAQKDFDDPVSQVCLVVGQWYWYFYYHGSNDGPWIFIGGSVQDDRIGGNVSGVVRIDPDGSNHDDPD